Protein AF-A0A523M403-F1 (afdb_monomer)

Nearest PDB structures (foldseek):
  7x17-assembly3_C  TM=5.734E-01  e=8.932E+00  Pseudomonas aeruginosa PAO1
  8hlk-assembly1_A-2  TM=2.985E-01  e=7.369E+00  Microcystis aeruginosa
  5k5m-assembly1_A  TM=2.346E-01  e=4.704E+00  dengue virus type 2

pLDDT: mean 74.03, std 11.87, range [47.06, 90.44]

Sequence (113 aa):
MLPTDLASFLWGFGVAAIVFILGAWATGFLGEWGKQSFQGVKDWLDPPVPDEILVDHGFGDTLPPGERAWVPKDKRHRRLTEGYSYYLDETHNAKCYREENTGTQYLMVKPGK

Solvent-accessible surface area (backbone atoms only — not comparable to full-atom values): 6618 Å² total; per-residue (Å²): 134,80,70,83,56,57,63,58,52,51,51,52,51,50,52,53,51,50,52,50,53,52,52,52,49,51,54,52,53,55,53,52,57,51,50,54,53,50,48,54,52,44,49,67,75,50,60,78,74,62,53,76,40,84,44,64,93,63,57,73,75,78,48,79,95,63,71,60,47,82,36,46,65,85,52,43,64,63,40,46,75,74,51,33,42,72,38,59,39,89,88,75,64,17,35,37,28,34,81,48,100,91,46,52,28,33,37,30,32,56,64,82,131

Mean predicted aligned error: 16.13 Å

Radius of gyration: 30.33 Å; Cα contacts (8 Å, |Δi|>4): 97; chains: 1; bounding box: 81×26×75 Å

Structure (mmCIF, N/CA/C/O backbone):
data_AF-A0A523M403-F1
#
_entry.id   AF-A0A523M403-F1
#
loop_
_atom_site.group_PDB
_atom_site.id
_atom_site.type_symbol
_atom_site.label_atom_id
_atom_site.label_alt_id
_atom_site.label_comp_id
_atom_site.label_asym_id
_atom_site.label_entity_id
_atom_site.label_seq_id
_atom_site.pdbx_PDB_ins_code
_atom_site.Cartn_x
_atom_site.Cartn_y
_atom_site.Cartn_z
_atom_site.occupancy
_atom_site.B_iso_or_equiv
_atom_site.auth_seq_id
_atom_site.auth_comp_id
_atom_site.auth_asym_id
_atom_site.auth_atom_id
_atom_site.pdbx_PDB_model_num
ATOM 1 N N . MET A 1 1 ? 56.405 3.436 -54.219 1.00 47.06 1 MET A N 1
ATOM 2 C CA . MET A 1 1 ? 56.417 3.714 -52.770 1.00 47.06 1 MET A CA 1
ATOM 3 C C . MET A 1 1 ? 54.975 3.650 -52.298 1.00 47.06 1 MET A C 1
ATOM 5 O O . MET A 1 1 ? 54.244 4.609 -52.485 1.00 47.06 1 MET A O 1
ATOM 9 N N . LEU A 1 2 ? 54.522 2.480 -51.837 1.00 56.44 2 LEU A N 1
ATOM 10 C CA . LEU A 1 2 ? 53.234 2.387 -51.142 1.00 56.44 2 LEU A CA 1
ATOM 11 C C . LEU A 1 2 ? 53.409 3.072 -49.782 1.00 56.44 2 LEU A C 1
ATOM 13 O O . LEU A 1 2 ? 54.454 2.862 -49.161 1.00 56.44 2 LEU A O 1
ATOM 17 N N . PRO A 1 3 ? 52.472 3.931 -49.355 1.00 55.62 3 PRO A N 1
ATOM 18 C CA . PRO A 1 3 ? 52.704 4.784 -48.209 1.00 55.62 3 PRO A CA 1
ATOM 19 C C . PRO A 1 3 ? 52.748 3.915 -46.955 1.00 55.62 3 PRO A C 1
ATOM 21 O O . PRO A 1 3 ? 51.780 3.241 -46.603 1.00 55.62 3 PRO A O 1
ATOM 24 N N . THR A 1 4 ? 53.884 3.967 -46.269 1.00 58.91 4 THR A N 1
ATOM 25 C CA . THR A 1 4 ? 54.136 3.386 -44.943 1.00 58.91 4 THR A CA 1
ATOM 26 C C . THR A 1 4 ? 53.139 3.888 -43.877 1.00 58.91 4 THR A C 1
ATOM 28 O O . THR A 1 4 ? 53.109 3.370 -42.767 1.00 58.91 4 THR A O 1
ATOM 31 N N . ASP A 1 5 ? 52.282 4.854 -44.220 1.00 59.16 5 ASP A N 1
ATOM 32 C CA . ASP A 1 5 ? 51.233 5.434 -43.379 1.00 59.16 5 ASP A CA 1
ATOM 33 C C . ASP A 1 5 ? 49.952 4.599 -43.254 1.00 59.16 5 ASP A C 1
ATOM 35 O O . ASP A 1 5 ? 49.200 4.780 -42.297 1.00 59.16 5 ASP A O 1
ATOM 39 N N . LEU A 1 6 ? 49.675 3.668 -44.176 1.00 66.56 6 LEU A N 1
ATOM 40 C CA . LEU A 1 6 ? 48.398 2.939 -44.149 1.00 66.56 6 LEU A CA 1
ATOM 41 C C . LEU A 1 6 ? 48.282 2.030 -42.915 1.00 66.56 6 LEU A C 1
ATOM 43 O O . LEU A 1 6 ? 47.212 1.903 -42.323 1.00 66.56 6 LEU A O 1
ATOM 47 N N . ALA A 1 7 ? 49.399 1.425 -42.504 1.00 70.12 7 ALA A N 1
ATOM 48 C CA . ALA A 1 7 ? 49.456 0.574 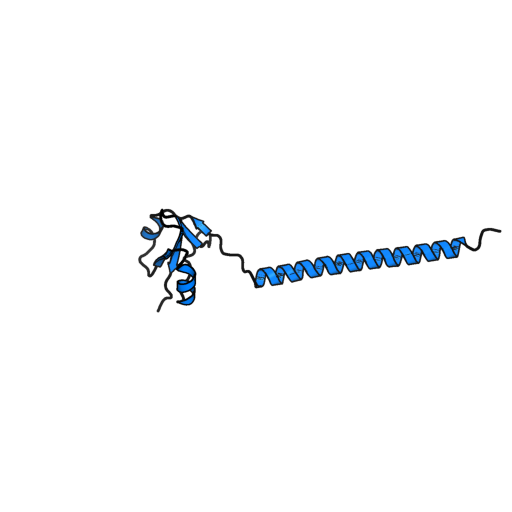-41.321 1.00 70.12 7 ALA A CA 1
ATOM 49 C C . ALA A 1 7 ? 49.211 1.384 -40.038 1.00 70.12 7 ALA A C 1
ATOM 51 O O . ALA A 1 7 ? 48.405 0.978 -39.206 1.00 70.12 7 ALA A O 1
ATOM 52 N N . SER A 1 8 ? 49.838 2.555 -39.905 1.00 69.38 8 SER A N 1
ATOM 53 C CA . SER A 1 8 ? 49.653 3.465 -38.766 1.00 69.38 8 SER A CA 1
ATOM 54 C C . SER A 1 8 ? 48.216 3.985 -38.676 1.00 69.38 8 SER A C 1
ATOM 56 O O . SER A 1 8 ? 47.645 4.060 -37.588 1.00 69.38 8 SER A O 1
ATOM 58 N N . PHE A 1 9 ? 47.603 4.278 -39.826 1.00 72.19 9 PHE A N 1
ATOM 59 C CA . PHE A 1 9 ? 46.217 4.730 -39.909 1.00 72.19 9 PHE A CA 1
ATOM 60 C C . PHE A 1 9 ? 45.221 3.628 -39.508 1.00 72.19 9 PHE A C 1
ATOM 62 O O . PHE A 1 9 ? 44.292 3.878 -38.740 1.00 72.19 9 PHE A O 1
ATOM 69 N N . LEU A 1 10 ? 45.446 2.387 -39.958 1.00 78.88 10 LEU A N 1
ATOM 70 C C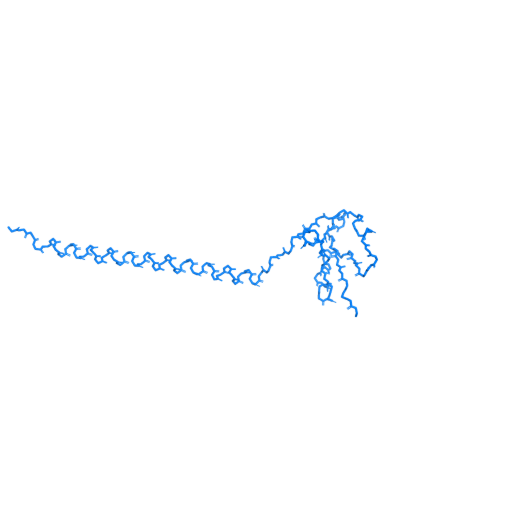A . LEU A 1 10 ? 44.629 1.225 -39.586 1.00 78.88 10 LEU A CA 1
ATOM 71 C C . LEU A 1 10 ? 44.767 0.867 -38.100 1.00 78.88 10 LEU A C 1
ATOM 73 O O . LEU A 1 10 ? 43.770 0.544 -37.456 1.00 78.88 10 LEU A O 1
ATOM 77 N N . TRP A 1 11 ? 45.972 0.980 -37.535 1.00 75.69 11 TRP A N 1
ATOM 78 C CA . TRP A 1 11 ? 46.192 0.804 -36.098 1.00 75.69 11 TRP A CA 1
ATOM 79 C C . TRP A 1 11 ? 45.485 1.883 -35.272 1.00 75.69 11 TRP A C 1
ATOM 81 O O . TRP A 1 11 ? 44.819 1.554 -34.291 1.00 75.69 11 TRP A O 1
ATOM 91 N N . GLY A 1 12 ? 45.558 3.152 -35.688 1.00 75.06 12 GLY A N 1
ATOM 92 C CA . GLY A 1 12 ? 44.845 4.250 -35.029 1.00 75.06 12 GLY A CA 1
ATOM 93 C C . GLY A 1 12 ? 43.325 4.065 -35.050 1.00 75.06 12 GLY A C 1
ATOM 94 O O . GLY A 1 12 ? 42.667 4.229 -34.021 1.00 75.06 12 GLY A O 1
ATOM 95 N N . PHE A 1 13 ? 42.770 3.645 -36.191 1.00 80.06 13 PHE A N 1
ATOM 96 C CA . PHE A 1 13 ? 41.342 3.347 -36.315 1.00 80.06 13 PHE A CA 1
ATOM 97 C C . PHE A 1 13 ? 40.929 2.135 -35.468 1.00 80.06 13 PHE A C 1
ATOM 99 O O . PHE A 1 13 ? 39.893 2.168 -34.806 1.00 80.06 13 PHE A O 1
ATOM 106 N N . GLY A 1 14 ? 41.764 1.092 -35.427 1.00 80.38 14 GLY A N 1
ATOM 107 C CA . GLY A 1 14 ? 41.536 -0.089 -34.595 1.00 80.38 14 GLY A CA 1
ATOM 108 C C . GLY A 1 14 ? 41.480 0.244 -33.103 1.00 80.38 14 GLY A C 1
ATOM 109 O O . GLY A 1 14 ? 40.552 -0.174 -32.413 1.00 80.38 14 GLY A O 1
ATOM 110 N N . VAL A 1 15 ? 42.417 1.058 -32.607 1.00 81.75 15 VAL A N 1
ATOM 111 C CA . VAL A 1 15 ? 42.433 1.486 -31.198 1.00 81.75 15 VAL A CA 1
ATOM 112 C C . VAL A 1 15 ? 41.225 2.369 -30.873 1.00 81.75 15 VAL A C 1
ATOM 114 O O . VAL A 1 15 ? 40.569 2.150 -29.855 1.00 81.75 15 VAL A O 1
ATOM 117 N N . ALA A 1 16 ? 40.872 3.316 -31.749 1.00 77.81 16 ALA A N 1
ATOM 118 C CA . ALA A 1 16 ? 39.697 4.167 -31.560 1.00 77.81 16 ALA A CA 1
ATOM 119 C C . ALA A 1 16 ? 38.387 3.357 -31.531 1.00 77.81 16 ALA A C 1
ATOM 121 O O . ALA A 1 16 ? 37.534 3.596 -30.675 1.00 77.81 16 ALA A O 1
ATOM 122 N N . ALA A 1 17 ? 38.249 2.358 -32.409 1.00 78.69 17 ALA A N 1
ATOM 123 C CA . ALA A 1 17 ? 37.094 1.465 -32.431 1.00 78.69 17 ALA A CA 1
ATOM 124 C C . ALA A 1 17 ? 36.988 0.632 -31.144 1.00 78.69 17 ALA A C 1
ATOM 126 O O . ALA A 1 17 ? 35.901 0.507 -30.586 1.00 78.69 17 ALA A O 1
ATOM 127 N N . ILE A 1 18 ? 38.107 0.116 -30.625 1.00 82.12 18 ILE A N 1
ATOM 128 C CA . ILE A 1 18 ? 38.128 -0.657 -29.374 1.00 82.12 18 ILE A CA 1
ATOM 129 C C . ILE A 1 18 ? 37.726 0.214 -28.179 1.00 82.12 18 ILE A C 1
ATOM 131 O O . ILE A 1 18 ? 36.895 -0.205 -27.376 1.00 82.12 18 ILE A O 1
ATOM 135 N N . VAL A 1 19 ? 38.257 1.437 -28.073 1.00 79.81 19 VAL A N 1
ATOM 136 C CA . VAL A 1 19 ? 37.886 2.375 -26.999 1.00 79.81 19 VAL A CA 1
ATOM 137 C C . VAL A 1 19 ? 36.406 2.745 -27.084 1.00 79.81 19 VAL A C 1
ATOM 139 O O . VAL A 1 19 ? 35.729 2.784 -26.059 1.00 79.81 19 VAL A O 1
ATOM 142 N N . PHE A 1 20 ? 35.880 2.961 -28.290 1.00 77.19 20 PHE A N 1
ATOM 143 C CA . PHE A 1 20 ? 34.467 3.273 -28.487 1.00 77.19 20 PHE A CA 1
ATOM 144 C C . PHE A 1 20 ? 33.557 2.095 -28.107 1.00 77.19 20 PHE A C 1
ATOM 146 O O . PHE A 1 20 ? 32.574 2.287 -27.397 1.00 77.19 20 PHE A O 1
ATOM 153 N N . ILE A 1 21 ? 33.910 0.869 -28.508 1.00 74.31 21 ILE A N 1
ATOM 154 C CA . ILE A 1 21 ? 33.153 -0.345 -28.170 1.00 74.31 21 ILE A CA 1
ATOM 155 C C . ILE A 1 21 ? 33.192 -0.607 -26.661 1.00 74.31 21 ILE A C 1
ATOM 157 O O . ILE A 1 21 ? 32.146 -0.859 -26.068 1.00 74.31 21 ILE A O 1
ATOM 161 N N . LEU A 1 22 ? 34.362 -0.500 -26.022 1.00 70.50 22 LEU A N 1
ATOM 162 C CA . LEU A 1 22 ? 34.504 -0.680 -24.573 1.00 70.50 22 LEU A CA 1
ATOM 163 C C . LEU A 1 22 ? 33.788 0.422 -23.784 1.00 70.50 22 LEU A C 1
ATOM 165 O O . LEU A 1 22 ? 33.143 0.130 -22.780 1.00 70.50 22 LEU A O 1
ATOM 169 N N . GLY A 1 23 ? 33.850 1.673 -24.246 1.00 67.06 23 GLY A N 1
ATOM 170 C CA . GLY A 1 23 ? 33.135 2.796 -23.642 1.00 67.06 23 GLY A CA 1
ATOM 171 C C . GLY A 1 23 ? 31.615 2.656 -23.752 1.00 67.06 23 GLY A C 1
ATOM 172 O O . GLY A 1 23 ? 30.904 2.889 -22.772 1.00 67.06 23 GLY A O 1
ATOM 173 N N . ALA A 1 24 ? 31.116 2.213 -24.909 1.00 64.19 24 ALA A N 1
ATOM 174 C CA . ALA A 1 24 ? 29.698 1.931 -25.130 1.00 64.19 24 ALA A CA 1
ATOM 175 C C . ALA A 1 24 ? 29.209 0.730 -24.300 1.00 64.19 24 ALA A C 1
ATOM 177 O O . ALA A 1 24 ? 28.128 0.779 -23.716 1.00 64.19 24 ALA A O 1
ATOM 178 N N . TRP A 1 25 ? 30.021 -0.326 -24.178 1.00 62.62 25 TRP A N 1
ATOM 179 C CA . TRP A 1 25 ? 29.701 -1.479 -23.331 1.00 62.62 25 TRP A CA 1
ATOM 180 C C . TRP A 1 25 ? 29.689 -1.128 -21.843 1.00 62.62 25 TRP A C 1
ATOM 182 O O . TRP A 1 25 ? 28.761 -1.516 -21.135 1.00 62.62 25 TRP A O 1
ATOM 192 N N . ALA A 1 26 ? 30.672 -0.360 -21.367 1.00 60.69 26 ALA A N 1
ATOM 193 C CA . ALA A 1 26 ? 30.739 0.061 -19.972 1.00 60.69 26 ALA A CA 1
ATOM 194 C C . ALA A 1 26 ? 29.548 0.955 -19.593 1.00 60.69 26 ALA A C 1
ATOM 196 O O . ALA A 1 26 ? 28.919 0.740 -18.559 1.00 60.69 26 ALA A O 1
ATOM 197 N N . THR A 1 27 ? 29.192 1.922 -20.443 1.00 60.41 27 THR A N 1
ATOM 198 C CA . THR A 1 27 ? 28.055 2.824 -20.185 1.00 60.41 27 THR A CA 1
ATOM 199 C C . THR A 1 27 ? 26.700 2.116 -20.245 1.00 60.41 27 THR A C 1
ATOM 201 O O . THR A 1 27 ? 25.836 2.419 -19.421 1.00 60.41 27 THR A O 1
ATOM 204 N N . GLY A 1 28 ? 26.522 1.137 -21.140 1.00 58.56 28 GLY A N 1
ATOM 205 C CA . GLY A 1 28 ? 25.318 0.298 -21.184 1.00 58.56 28 GLY A CA 1
ATOM 206 C C . GLY A 1 28 ? 25.152 -0.565 -19.929 1.00 58.56 28 GLY A C 1
ATOM 207 O O . GLY A 1 28 ? 24.116 -0.498 -19.266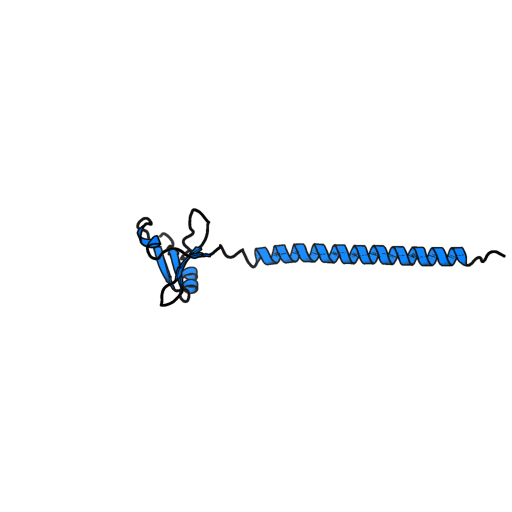 1.00 58.56 28 GLY A O 1
ATOM 208 N N . PHE A 1 29 ? 26.205 -1.294 -19.536 1.00 58.16 29 PHE A N 1
ATOM 209 C CA . PHE A 1 29 ? 26.173 -2.168 -18.357 1.00 58.16 29 PHE A CA 1
ATOM 210 C C . PHE A 1 29 ? 25.960 -1.396 -17.047 1.00 58.16 29 PHE A C 1
ATOM 212 O O . PHE A 1 29 ? 25.140 -1.796 -16.223 1.00 58.16 29 PHE A O 1
ATOM 219 N N . LEU A 1 30 ? 26.645 -0.265 -16.851 1.00 56.75 30 LEU A N 1
ATOM 220 C CA . LEU A 1 30 ? 26.462 0.570 -15.654 1.00 56.75 30 LEU A CA 1
ATOM 221 C C . LEU A 1 30 ? 25.047 1.167 -15.575 1.00 56.75 30 LEU A C 1
ATOM 223 O O . LEU A 1 30 ? 24.478 1.268 -14.486 1.00 56.75 30 LEU A O 1
ATOM 227 N N . GLY A 1 31 ? 24.460 1.530 -16.719 1.00 55.75 31 GLY A N 1
ATOM 228 C CA . GLY A 1 31 ? 23.108 2.083 -16.786 1.00 55.75 31 GLY A CA 1
ATOM 229 C C . GLY A 1 31 ? 22.009 1.074 -16.438 1.00 55.75 31 GLY A C 1
ATOM 230 O O . GLY A 1 31 ? 21.046 1.431 -15.759 1.00 55.75 31 GLY A O 1
ATOM 231 N N . GLU A 1 32 ? 22.141 -0.181 -16.869 1.00 58.25 32 GLU A N 1
ATOM 232 C CA . GLU A 1 32 ? 21.145 -1.231 -16.604 1.00 58.25 32 GLU A CA 1
ATOM 233 C C . GLU A 1 32 ? 21.217 -1.785 -15.179 1.00 58.25 32 GLU A C 1
ATOM 235 O O . GLU A 1 32 ? 20.183 -1.919 -14.520 1.00 58.25 32 GLU A O 1
ATOM 240 N N . TRP A 1 33 ? 22.424 -2.006 -14.653 1.00 58.88 33 TRP A N 1
ATOM 241 C CA . TRP A 1 33 ? 22.610 -2.481 -13.278 1.00 58.88 33 TRP A CA 1
ATOM 242 C C . TRP A 1 3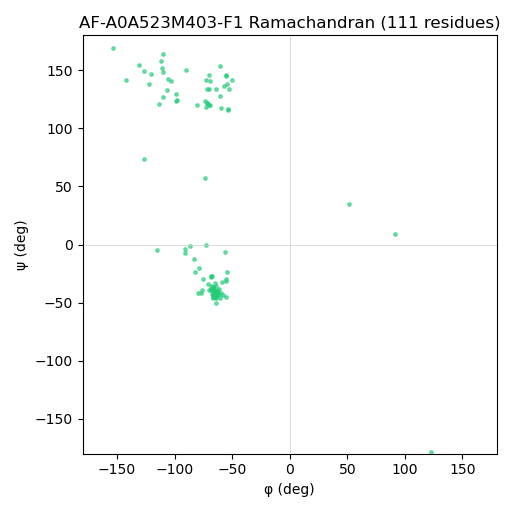3 ? 22.171 -1.440 -12.241 1.00 58.88 33 TRP A C 1
ATOM 244 O O . TRP A 1 33 ? 21.571 -1.787 -11.217 1.00 58.88 33 TRP A O 1
ATOM 254 N N . GLY A 1 34 ? 22.400 -0.152 -12.524 1.00 55.81 34 GLY A N 1
ATOM 255 C CA . GLY A 1 34 ? 21.905 0.944 -11.693 1.00 55.81 34 GLY A CA 1
ATOM 256 C C . GLY A 1 34 ? 20.375 1.019 -11.665 1.00 55.81 34 GLY A C 1
ATOM 257 O O . GLY A 1 34 ? 19.789 1.215 -10.601 1.00 55.81 34 GLY A O 1
ATOM 258 N N . LYS A 1 35 ? 19.713 0.801 -12.810 1.00 56.81 35 LYS A N 1
ATOM 259 C CA . LYS A 1 35 ? 18.244 0.828 -12.907 1.00 56.81 35 LYS A CA 1
ATOM 260 C C . LYS A 1 35 ? 17.576 -0.317 -12.145 1.00 56.81 35 LYS A C 1
ATOM 262 O O . LYS A 1 35 ? 16.643 -0.050 -11.393 1.00 56.81 35 LYS A O 1
ATOM 267 N N . GLN A 1 36 ? 18.069 -1.551 -12.280 1.00 58.81 36 GLN A N 1
ATOM 268 C CA . GLN A 1 36 ? 17.508 -2.701 -11.555 1.00 58.81 36 GLN A CA 1
ATOM 269 C C . GLN A 1 36 ? 17.697 -2.584 -10.040 1.00 58.81 36 GLN A C 1
ATOM 271 O O . GLN A 1 36 ? 16.766 -2.841 -9.280 1.00 58.81 36 GLN A O 1
ATOM 276 N N . SER A 1 37 ? 18.874 -2.133 -9.597 1.00 59.75 37 SER A N 1
ATOM 277 C CA . SER A 1 37 ? 19.147 -1.931 -8.170 1.00 59.75 37 SER A CA 1
ATOM 278 C C . SER A 1 37 ? 18.264 -0.826 -7.582 1.00 59.75 37 SER A C 1
ATOM 280 O O . SER A 1 37 ? 17.727 -0.974 -6.486 1.00 59.75 37 SER A O 1
ATOM 282 N N . PHE A 1 38 ? 18.062 0.268 -8.324 1.00 60.12 38 PHE A N 1
ATOM 283 C CA . PHE A 1 38 ? 17.196 1.363 -7.892 1.00 60.12 38 PHE A CA 1
ATOM 284 C C . PHE A 1 38 ? 15.717 0.958 -7.848 1.00 60.12 38 PHE A C 1
ATOM 286 O O . PHE A 1 38 ? 15.019 1.348 -6.918 1.00 60.12 38 PHE A O 1
ATOM 293 N N . GLN A 1 39 ? 15.243 0.147 -8.801 1.00 61.09 39 GLN A N 1
ATOM 294 C CA . GLN A 1 39 ? 13.888 -0.414 -8.759 1.00 61.09 39 GLN A CA 1
ATOM 295 C C . GLN A 1 39 ? 13.697 -1.347 -7.565 1.00 61.09 39 GLN A C 1
ATOM 297 O O . GLN A 1 39 ? 12.754 -1.145 -6.817 1.00 61.09 39 GLN A O 1
ATOM 302 N N . GLY A 1 40 ? 14.630 -2.264 -7.292 1.00 59.09 40 GLY A N 1
ATOM 303 C CA . GLY A 1 40 ? 14.522 -3.148 -6.126 1.00 59.09 40 GLY A CA 1
ATOM 304 C C . GLY A 1 40 ? 14.512 -2.399 -4.786 1.00 59.09 40 GLY A C 1
ATOM 305 O O . GLY A 1 40 ? 13.753 -2.744 -3.884 1.00 59.09 40 GLY A O 1
ATOM 306 N N . VAL A 1 41 ? 15.312 -1.334 -4.658 1.00 62.31 41 VAL A N 1
ATOM 307 C CA . VAL A 1 41 ? 15.301 -0.470 -3.463 1.00 62.31 41 VAL A CA 1
ATOM 308 C C . VAL A 1 41 ? 14.014 0.351 -3.378 1.00 62.31 41 VAL A C 1
ATOM 310 O O . VAL A 1 41 ? 13.466 0.511 -2.290 1.00 62.31 41 VAL A O 1
ATOM 313 N N . LYS A 1 42 ? 13.506 0.849 -4.509 1.00 58.38 42 LYS A N 1
ATOM 314 C CA . LYS A 1 42 ? 12.231 1.567 -4.570 1.00 58.38 42 LYS A CA 1
ATOM 315 C C . LYS A 1 42 ? 11.059 0.661 -4.188 1.00 58.38 42 LYS A C 1
ATOM 317 O O . LYS A 1 42 ? 10.243 1.083 -3.383 1.00 58.38 42 LYS A O 1
ATOM 322 N N . ASP A 1 43 ? 11.014 -0.567 -4.692 1.00 58.78 43 ASP A N 1
ATOM 323 C CA . ASP A 1 43 ? 9.951 -1.538 -4.405 1.00 58.78 43 ASP A CA 1
ATOM 324 C C . ASP A 1 43 ? 9.993 -2.020 -2.942 1.00 58.78 43 ASP A C 1
ATOM 326 O O . ASP A 1 43 ? 8.966 -2.365 -2.361 1.00 58.78 43 ASP A O 1
ATOM 330 N N . TRP A 1 44 ? 11.177 -2.010 -2.316 1.00 62.41 44 TRP A N 1
ATOM 331 C CA . TRP A 1 44 ? 11.330 -2.270 -0.882 1.00 62.41 44 TRP A CA 1
ATOM 332 C C . TRP A 1 44 ? 10.917 -1.073 -0.010 1.00 62.41 44 TRP A C 1
ATOM 334 O O . TRP A 1 44 ? 10.320 -1.259 1.049 1.00 62.41 44 TRP A O 1
ATOM 344 N N . LEU A 1 45 ? 11.232 0.153 -0.440 1.00 58.75 45 LEU A N 1
ATOM 345 C CA . LEU A 1 45 ? 10.868 1.384 0.273 1.00 58.75 45 LEU A CA 1
ATOM 346 C C . LEU A 1 45 ? 9.388 1.749 0.119 1.00 58.75 45 LEU A C 1
ATOM 348 O O . LEU A 1 45 ? 8.824 2.368 1.019 1.00 58.75 45 LEU A O 1
ATOM 352 N N . ASP A 1 46 ? 8.778 1.385 -1.004 1.00 52.38 46 ASP A N 1
ATOM 353 C CA . ASP A 1 46 ? 7.400 1.708 -1.357 1.00 52.38 46 ASP A CA 1
ATOM 354 C C . ASP A 1 46 ? 6.665 0.401 -1.706 1.00 52.38 46 ASP A C 1
ATOM 356 O O . ASP A 1 46 ? 6.464 0.088 -2.884 1.00 52.38 46 ASP A O 1
ATOM 360 N N . PRO A 1 47 ? 6.334 -0.431 -0.695 1.00 57.19 47 PRO A N 1
ATOM 361 C CA . PRO A 1 47 ? 5.621 -1.677 -0.932 1.00 57.19 47 PRO A CA 1
ATOM 362 C C . PRO A 1 47 ? 4.329 -1.377 -1.703 1.00 57.19 47 PRO A C 1
ATOM 364 O O . PRO A 1 47 ? 3.647 -0.400 -1.368 1.00 57.19 47 PRO A O 1
ATOM 367 N N . PRO A 1 48 ? 3.973 -2.194 -2.715 1.00 57.34 48 PRO A N 1
ATOM 368 C CA . PRO A 1 48 ? 2.817 -1.935 -3.560 1.00 57.34 48 PRO A CA 1
ATOM 369 C C . PRO A 1 48 ? 1.598 -1.753 -2.665 1.00 57.34 48 PRO A C 1
ATOM 371 O O . PRO A 1 48 ? 1.231 -2.653 -1.907 1.00 57.34 48 PRO A O 1
ATOM 374 N N . VAL A 1 49 ? 1.028 -0.545 -2.698 1.00 60.22 49 VAL A N 1
ATOM 375 C CA . VAL A 1 49 ? -0.179 -0.206 -1.949 1.00 60.22 49 VAL A CA 1
ATOM 376 C C . VAL A 1 49 ? -1.216 -1.256 -2.345 1.00 60.22 49 VAL A C 1
ATOM 378 O O . VAL A 1 49 ? -1.543 -1.308 -3.527 1.00 60.22 49 VAL A O 1
ATOM 381 N N . PRO A 1 50 ? -1.697 -2.106 -1.413 1.00 64.38 50 PRO A N 1
ATOM 382 C CA . PRO A 1 50 ? -2.671 -3.130 -1.761 1.00 64.38 50 PRO A CA 1
ATOM 383 C C . PRO A 1 50 ? -3.837 -2.473 -2.484 1.00 64.38 50 PRO A C 1
ATOM 385 O O . PRO A 1 50 ? -4.295 -1.419 -2.015 1.00 64.38 50 PRO A O 1
ATOM 388 N N . ASP A 1 51 ? -4.253 -3.075 -3.599 1.00 71.56 51 ASP A N 1
ATOM 389 C CA . ASP A 1 51 ? -5.299 -2.541 -4.465 1.00 71.56 51 ASP A CA 1
ATOM 390 C C . ASP A 1 51 ? -6.529 -2.165 -3.629 1.00 71.56 51 ASP A C 1
ATOM 392 O O . ASP A 1 51 ? -6.849 -2.807 -2.625 1.00 71.56 51 ASP A O 1
ATOM 396 N N . GLU A 1 52 ? -7.182 -1.062 -3.981 1.00 81.00 52 GLU A N 1
ATOM 397 C CA . GLU A 1 52 ? -8.370 -0.579 -3.279 1.00 81.00 52 GLU A CA 1
ATOM 398 C C . GLU A 1 52 ? -9.604 -1.041 -4.060 1.00 81.00 52 GLU A C 1
ATOM 400 O O . GLU A 1 52 ? -9.726 -0.751 -5.250 1.00 81.00 52 GLU A O 1
ATOM 405 N N . ILE A 1 53 ? -10.525 -1.751 -3.403 1.00 83.50 53 ILE A N 1
ATOM 406 C CA . ILE A 1 53 ? -11.788 -2.186 -4.011 1.00 83.50 53 ILE A CA 1
ATOM 407 C C . ILE A 1 53 ? -12.949 -1.428 -3.392 1.00 83.50 53 ILE A C 1
ATOM 409 O O . ILE A 1 53 ? -13.135 -1.421 -2.170 1.00 83.50 53 ILE A O 1
ATOM 413 N N . LEU A 1 54 ? -13.744 -0.824 -4.275 1.00 85.69 54 LEU A N 1
ATOM 414 C CA . LEU A 1 54 ? -15.014 -0.221 -3.924 1.00 85.69 54 LEU A CA 1
ATOM 415 C C . LEU A 1 54 ? -16.012 -1.331 -3.588 1.00 85.69 54 LEU A C 1
ATOM 417 O O . LEU A 1 54 ? -16.318 -2.171 -4.432 1.00 85.69 54 LEU A O 1
ATOM 421 N N . VAL A 1 55 ? -16.524 -1.317 -2.363 1.00 84.62 55 VAL A N 1
ATOM 422 C CA . VAL A 1 55 ? -17.557 -2.246 -1.904 1.00 84.62 55 VAL A CA 1
ATOM 423 C C . VAL A 1 55 ? -18.888 -1.530 -1.703 1.00 84.62 55 VAL A C 1
ATOM 425 O O . VAL A 1 55 ? -18.934 -0.355 -1.326 1.00 84.62 55 VAL A O 1
ATOM 428 N N . ASP A 1 56 ? -19.979 -2.259 -1.934 1.00 84.00 56 ASP A N 1
ATOM 429 C CA . ASP A 1 56 ? -21.337 -1.754 -1.738 1.00 84.00 56 ASP A CA 1
ATOM 430 C C . ASP A 1 56 ? -21.594 -1.337 -0.284 1.00 84.00 56 ASP A C 1
ATOM 432 O O . ASP A 1 56 ? -21.015 -1.871 0.667 1.00 84.00 56 ASP A O 1
ATOM 436 N N . HIS A 1 57 ? -22.531 -0.406 -0.087 1.00 76.56 57 HIS A N 1
ATOM 437 C CA . HIS A 1 57 ? -22.869 0.113 1.242 1.00 76.56 57 HIS A CA 1
ATOM 438 C C . HIS A 1 57 ? -23.270 -0.965 2.262 1.00 76.56 57 HIS A C 1
ATOM 440 O O . HIS A 1 57 ? -22.965 -0.799 3.443 1.00 76.56 57 HIS A O 1
ATOM 446 N N . GLY A 1 58 ? -23.885 -2.063 1.811 1.00 74.44 58 GLY A N 1
ATOM 447 C CA . GLY A 1 58 ? -24.299 -3.190 2.655 1.00 74.44 58 GLY A CA 1
ATOM 448 C C . GLY A 1 58 ? -23.228 -4.262 2.892 1.00 74.44 58 GLY A C 1
ATOM 449 O O . GLY A 1 58 ? -23.482 -5.213 3.623 1.00 74.44 58 GLY A O 1
ATOM 450 N N . PHE A 1 59 ? -22.025 -4.136 2.314 1.00 77.19 59 PHE A N 1
ATOM 451 C CA . PHE A 1 59 ? -20.976 -5.164 2.409 1.00 77.19 59 PHE A CA 1
ATOM 452 C C . PHE A 1 59 ? -20.562 -5.468 3.858 1.00 77.19 59 PHE A C 1
ATOM 454 O O . PHE A 1 59 ? -20.226 -6.597 4.201 1.00 77.19 59 PHE A O 1
ATOM 461 N N . GLY A 1 60 ? -20.615 -4.464 4.740 1.00 67.56 60 GLY A N 1
ATOM 462 C CA . GLY A 1 60 ? -20.289 -4.635 6.157 1.00 67.56 60 GLY A CA 1
ATOM 463 C C . GLY A 1 60 ? -21.292 -5.494 6.933 1.00 67.56 60 GLY A C 1
ATOM 464 O O . GLY A 1 60 ? -20.895 -6.128 7.910 1.00 67.56 60 GLY A O 1
ATOM 465 N N . ASP A 1 61 ? -22.549 -5.539 6.485 1.00 69.69 61 ASP A N 1
ATOM 466 C CA . ASP A 1 61 ? -23.655 -6.199 7.191 1.00 69.69 61 ASP A CA 1
ATOM 467 C C . ASP A 1 61 ? -23.693 -7.710 6.922 1.00 69.69 61 ASP A C 1
ATOM 469 O O . ASP A 1 61 ? -24.206 -8.481 7.730 1.00 69.69 61 ASP A O 1
ATOM 473 N N . THR A 1 62 ? -23.120 -8.146 5.796 1.00 68.00 62 THR A N 1
ATOM 474 C CA . THR A 1 62 ? -23.029 -9.560 5.400 1.00 68.00 62 THR A CA 1
ATOM 475 C C . THR A 1 62 ? -21.860 -10.303 6.036 1.00 68.00 62 THR A C 1
ATOM 477 O O . THR A 1 62 ? -21.779 -11.527 5.951 1.00 68.00 62 THR A O 1
ATOM 480 N N . LEU A 1 63 ? -20.928 -9.581 6.652 1.00 70.25 63 LEU A N 1
ATOM 481 C CA . LEU A 1 63 ? -19.730 -10.173 7.223 1.00 70.25 63 LEU A CA 1
ATOM 482 C C . LEU A 1 63 ? -19.974 -10.582 8.689 1.00 70.25 63 LEU A C 1
ATOM 484 O O . LEU A 1 63 ? -20.744 -9.927 9.390 1.00 70.25 63 LEU A O 1
ATOM 488 N N . PRO A 1 64 ? -19.303 -11.631 9.206 1.00 67.38 64 PRO A N 1
ATOM 489 C CA . PRO A 1 64 ? -19.547 -12.128 10.562 1.00 67.38 64 PRO A CA 1
ATOM 490 C C . PRO A 1 64 ? -19.384 -11.031 11.637 1.00 67.38 64 PRO A C 1
ATOM 492 O O . PRO A 1 64 ? -18.522 -10.159 11.501 1.00 67.38 64 PRO A O 1
ATOM 495 N N . PRO A 1 65 ? -20.162 -11.036 12.730 1.00 61.16 65 PRO A N 1
ATOM 496 C CA . PRO A 1 65 ? -20.017 -10.032 13.779 1.00 61.16 65 PRO A CA 1
ATOM 497 C C . PRO A 1 65 ? -18.596 -10.089 14.363 1.00 61.16 65 PRO A C 1
ATOM 499 O O . PRO A 1 65 ? -18.170 -11.103 14.907 1.00 61.16 65 PRO A O 1
ATOM 502 N N . GLY A 1 66 ? -17.845 -9.000 14.210 1.00 66.25 66 GLY A N 1
ATOM 503 C CA . GLY A 1 66 ? -16.458 -8.864 14.654 1.00 66.25 66 GLY A CA 1
ATOM 504 C C . GLY A 1 66 ? -16.126 -7.400 14.927 1.00 66.25 66 GLY A C 1
ATOM 505 O O . GLY A 1 66 ? -16.911 -6.517 14.582 1.00 66.25 66 GLY A O 1
ATOM 506 N N . GLU A 1 67 ? -14.974 -7.123 15.543 1.00 73.69 67 GLU A N 1
ATOM 507 C CA . GLU A 1 67 ? -14.513 -5.760 15.859 1.00 73.69 67 GLU A CA 1
ATOM 508 C C . GLU A 1 67 ? -14.034 -4.998 14.598 1.00 73.69 67 GLU A C 1
ATOM 510 O O . GLU A 1 67 ? -12.887 -4.561 14.500 1.00 73.69 67 GLU A O 1
ATOM 515 N N . ARG A 1 68 ? -14.914 -4.865 13.601 1.00 81.56 68 ARG A N 1
ATOM 516 C CA . ARG A 1 68 ? -14.701 -4.121 12.356 1.00 81.56 68 ARG A CA 1
ATOM 517 C C . ARG A 1 68 ? -15.430 -2.779 12.421 1.00 81.56 68 ARG A C 1
ATOM 519 O O . ARG A 1 68 ? -16.543 -2.700 12.934 1.00 81.56 68 ARG A O 1
ATOM 526 N N . ALA A 1 69 ? -14.820 -1.724 11.901 1.00 84.94 69 ALA A N 1
ATOM 527 C CA . ALA A 1 69 ? -15.432 -0.403 11.857 1.00 84.94 69 ALA A CA 1
ATOM 528 C C . ALA A 1 69 ? -15.091 0.318 10.554 1.00 84.94 69 ALA A C 1
ATOM 530 O O . ALA A 1 69 ? -13.958 0.258 10.072 1.00 84.94 69 ALA A O 1
ATOM 531 N N . TRP A 1 70 ? -16.073 1.039 10.014 1.00 87.38 70 TRP A N 1
ATOM 532 C CA . TRP A 1 70 ? -15.858 1.973 8.916 1.00 87.38 70 TRP A CA 1
ATOM 533 C C . TRP A 1 70 ? -15.124 3.208 9.433 1.00 87.38 70 TRP A C 1
ATOM 535 O O . TRP A 1 70 ? -15.604 3.916 10.321 1.00 87.38 70 TRP A O 1
ATOM 545 N N . VAL A 1 71 ? -13.931 3.449 8.896 1.00 88.31 71 VAL A N 1
ATOM 546 C CA . VAL A 1 71 ? -13.050 4.542 9.298 1.00 88.31 71 VAL A CA 1
ATOM 547 C C . VAL A 1 71 ? -12.924 5.543 8.149 1.00 88.31 71 VAL A C 1
ATOM 549 O O . VAL A 1 71 ? -12.450 5.187 7.070 1.00 88.31 71 VAL A O 1
ATOM 552 N N . PRO A 1 72 ? -13.296 6.813 8.369 1.00 89.06 72 PRO A N 1
ATOM 553 C CA . PRO A 1 72 ? -13.076 7.891 7.410 1.00 89.06 72 PRO A CA 1
ATOM 554 C C . PRO A 1 72 ? -11.607 8.039 6.980 1.00 89.06 72 PRO A C 1
ATOM 556 O O . PRO A 1 72 ? -10.687 7.855 7.786 1.00 89.06 72 PRO A O 1
ATOM 559 N N . LYS A 1 73 ? -11.371 8.403 5.712 1.00 87.50 73 LYS A N 1
ATOM 560 C CA . LYS A 1 73 ? -10.026 8.535 5.114 1.00 87.50 73 LYS A CA 1
ATOM 561 C C . LYS A 1 73 ? -9.087 9.478 5.878 1.00 87.50 73 LYS A C 1
ATOM 563 O O . LYS A 1 73 ? -7.874 9.258 5.851 1.00 87.50 73 LYS A O 1
ATOM 568 N N . ASP A 1 74 ? -9.618 10.494 6.553 1.00 88.94 74 ASP A N 1
ATOM 569 C CA . ASP A 1 74 ? -8.889 11.441 7.409 1.00 88.94 74 ASP A CA 1
ATOM 570 C C . ASP A 1 74 ? -8.405 10.800 8.719 1.00 88.94 74 ASP A C 1
ATOM 572 O O . ASP A 1 74 ? -7.311 11.099 9.195 1.00 88.94 74 ASP A O 1
ATOM 576 N N . LYS A 1 75 ? -9.169 9.855 9.278 1.00 85.94 75 LYS A N 1
ATOM 577 C CA . LYS A 1 75 ? -8.839 9.170 10.541 1.00 85.94 75 LYS A CA 1
ATOM 578 C C . LYS A 1 75 ? -8.025 7.893 10.350 1.00 85.94 75 LYS A C 1
ATOM 580 O O . LYS A 1 75 ? -7.552 7.330 11.339 1.00 85.94 75 LYS A O 1
ATOM 585 N N . ARG A 1 76 ? -7.822 7.449 9.104 1.00 85.81 76 ARG A N 1
ATOM 586 C CA . ARG A 1 76 ? -7.134 6.186 8.785 1.00 85.81 76 ARG A CA 1
ATOM 587 C C . ARG A 1 76 ? -5.740 6.093 9.406 1.00 85.81 76 ARG A C 1
ATOM 589 O O . ARG A 1 76 ? -5.408 5.084 10.013 1.00 85.81 76 ARG A O 1
ATOM 596 N N . HIS A 1 77 ? -4.946 7.164 9.313 1.00 83.31 77 HIS A N 1
ATOM 597 C CA . HIS A 1 77 ? -3.556 7.146 9.770 1.00 83.31 77 HIS A CA 1
ATOM 598 C C . HIS A 1 77 ? -3.471 6.969 11.287 1.00 83.31 77 HIS A C 1
ATOM 600 O O . HIS A 1 77 ? -2.746 6.109 11.772 1.00 83.31 77 HIS A O 1
ATOM 606 N N . ARG A 1 78 ? -4.311 7.702 12.025 1.00 87.25 78 ARG A N 1
ATOM 607 C CA . ARG A 1 78 ? -4.428 7.566 13.478 1.00 87.25 78 ARG A CA 1
ATOM 608 C C . ARG A 1 78 ? -4.810 6.142 13.889 1.00 87.25 78 ARG A C 1
ATOM 610 O O . ARG A 1 78 ? -4.229 5.609 14.825 1.00 87.25 78 ARG A O 1
ATOM 617 N N . ARG A 1 79 ? -5.760 5.517 13.186 1.00 84.94 79 ARG A N 1
ATOM 618 C CA . ARG A 1 79 ? -6.188 4.140 13.481 1.00 84.94 79 ARG A CA 1
ATOM 619 C C . ARG A 1 79 ? -5.094 3.113 13.203 1.00 84.94 79 ARG A C 1
ATOM 621 O O . ARG A 1 79 ? -4.911 2.212 14.011 1.00 84.94 79 ARG A O 1
ATOM 628 N N . LEU A 1 80 ? -4.329 3.280 12.126 1.00 84.75 80 LEU A N 1
ATOM 629 C CA . LEU A 1 80 ? -3.162 2.432 11.858 1.00 84.75 80 LEU A CA 1
ATOM 630 C C . LEU A 1 80 ? -2.131 2.519 12.993 1.00 84.75 80 LEU A C 1
ATOM 632 O O . LEU A 1 80 ? -1.626 1.495 13.437 1.00 84.75 80 LEU A O 1
ATOM 636 N N . THR A 1 81 ? -1.868 3.719 13.523 1.00 85.62 81 THR A N 1
ATOM 637 C CA . THR A 1 81 ? -0.977 3.896 14.685 1.00 85.62 81 THR A CA 1
ATOM 638 C C . THR A 1 81 ? -1.528 3.248 15.958 1.00 85.62 81 THR A C 1
ATOM 640 O O . THR A 1 81 ? -0.763 2.741 16.770 1.00 85.62 81 THR A O 1
ATOM 643 N N . GLU A 1 82 ? -2.852 3.224 16.130 1.00 85.62 82 GLU A N 1
ATOM 644 C CA . GLU A 1 82 ? -3.535 2.529 17.233 1.00 85.62 82 GLU A CA 1
ATOM 645 C C . GLU A 1 82 ? -3.525 0.989 17.077 1.00 85.62 82 GLU A C 1
ATOM 647 O O . GLU A 1 82 ? -4.052 0.286 17.938 1.00 85.62 82 GLU A O 1
ATOM 652 N N . GLY A 1 83 ? -2.935 0.459 15.999 1.00 84.00 83 GLY A N 1
ATOM 653 C CA . GLY A 1 83 ? -2.800 -0.976 15.744 1.00 84.00 83 GLY A CA 1
ATOM 654 C C . GLY A 1 83 ? -3.942 -1.589 14.935 1.00 84.00 83 GLY A C 1
ATOM 655 O O . GLY A 1 83 ? -4.008 -2.809 14.815 1.00 84.00 83 GLY A O 1
ATOM 656 N N . TYR A 1 84 ? -4.847 -0.776 14.381 1.00 88.38 84 TYR A N 1
ATOM 657 C CA . TYR A 1 84 ? -5.875 -1.274 13.466 1.00 88.38 84 TYR A CA 1
ATOM 658 C C . TYR A 1 84 ? -5.239 -1.700 12.146 1.00 88.38 84 TYR A C 1
ATOM 660 O O . TYR A 1 84 ? -4.311 -1.057 11.659 1.00 88.38 84 TYR A O 1
ATOM 668 N N . SER A 1 85 ? -5.792 -2.736 11.530 1.00 87.00 85 SER A N 1
ATOM 669 C CA . SER A 1 85 ? -5.416 -3.192 10.194 1.00 87.00 85 SER A CA 1
ATOM 670 C C . SER A 1 85 ? -6.551 -2.950 9.203 1.00 87.00 85 SER A C 1
ATOM 672 O O . SER A 1 85 ? -7.712 -2.789 9.582 1.00 87.00 85 SER A O 1
ATOM 674 N N . TYR A 1 86 ? -6.226 -2.875 7.913 1.00 87.75 86 TYR A N 1
ATOM 675 C CA . TYR A 1 86 ? -7.253 -2.853 6.874 1.00 87.75 86 TYR A CA 1
ATOM 676 C C . TYR A 1 86 ? -7.933 -4.216 6.790 1.00 87.75 86 TYR A C 1
ATOM 678 O O . TYR A 1 86 ? -7.267 -5.246 6.878 1.00 87.75 86 TYR A O 1
ATOM 686 N N . TYR A 1 87 ? -9.250 -4.215 6.594 1.00 85.94 87 TYR A N 1
ATOM 687 C CA . TYR A 1 87 ? -9.936 -5.423 6.169 1.00 85.94 87 TYR A CA 1
ATOM 688 C C . TYR A 1 87 ? -9.575 -5.684 4.706 1.00 85.94 87 TYR A C 1
ATOM 690 O O . TYR A 1 87 ? -9.768 -4.813 3.851 1.00 85.94 87 TYR A O 1
ATOM 698 N N . LEU A 1 88 ? -9.007 -6.859 4.459 1.00 84.00 88 LEU A N 1
ATOM 699 C CA . LEU A 1 88 ? -8.659 -7.322 3.127 1.00 84.00 88 LEU A CA 1
ATOM 700 C C . LEU A 1 88 ? -9.761 -8.257 2.646 1.00 84.00 88 LEU A C 1
ATOM 702 O O . LEU A 1 88 ? -10.156 -9.170 3.371 1.00 84.00 88 LEU A O 1
ATOM 706 N N . ASP A 1 89 ? -10.258 -8.002 1.443 1.00 81.00 89 ASP A N 1
ATOM 707 C CA . ASP A 1 89 ? -11.178 -8.913 0.775 1.00 81.00 89 ASP A CA 1
ATOM 708 C C . ASP A 1 89 ? -10.474 -10.245 0.481 1.00 81.00 89 ASP A C 1
ATOM 710 O O . ASP A 1 89 ? -9.352 -10.256 -0.024 1.00 81.00 89 ASP A O 1
ATOM 714 N N . GLU A 1 90 ? -11.126 -11.371 0.767 1.00 79.00 90 GLU A N 1
ATOM 715 C CA . GLU A 1 90 ? -10.534 -12.705 0.582 1.00 79.00 90 GLU A CA 1
ATOM 716 C C . GLU A 1 90 ? -10.314 -13.041 -0.899 1.00 79.00 90 GLU A C 1
ATOM 718 O O . GLU A 1 90 ? -9.410 -13.801 -1.239 1.00 79.00 90 GLU A O 1
ATOM 723 N N . THR A 1 91 ? -11.123 -12.454 -1.784 1.00 77.62 91 THR A N 1
ATOM 724 C CA . THR A 1 91 ? -11.100 -12.758 -3.221 1.00 77.62 91 THR A CA 1
ATOM 725 C C . THR A 1 91 ? -9.964 -12.031 -3.934 1.00 77.62 91 THR A C 1
ATOM 727 O O . THR A 1 91 ? -9.289 -12.610 -4.783 1.00 77.62 91 THR A O 1
ATOM 730 N N . HIS A 1 92 ? -9.742 -10.764 -3.586 1.00 71.56 92 HIS A N 1
ATOM 731 C CA . HIS A 1 92 ? -8.804 -9.896 -4.301 1.00 71.56 92 HIS A CA 1
ATOM 732 C C . HIS A 1 92 ? -7.602 -9.455 -3.461 1.00 71.56 92 HIS A C 1
ATOM 734 O O . HIS A 1 92 ? -6.719 -8.776 -3.977 1.00 71.56 92 HIS A O 1
ATOM 740 N N . ASN A 1 93 ? -7.560 -9.809 -2.172 1.00 76.38 93 ASN A N 1
ATOM 741 C CA . ASN A 1 93 ? -6.545 -9.354 -1.219 1.00 76.38 93 ASN A CA 1
ATOM 742 C C . ASN A 1 93 ? -6.383 -7.817 -1.201 1.00 76.38 93 ASN A C 1
ATOM 744 O O . ASN A 1 93 ? -5.290 -7.272 -1.037 1.00 76.38 93 ASN A O 1
ATOM 748 N N . ALA A 1 94 ? -7.500 -7.123 -1.402 1.00 81.94 94 ALA A N 1
ATOM 749 C CA . ALA A 1 94 ? -7.582 -5.689 -1.625 1.00 81.94 94 ALA A CA 1
ATOM 750 C C . ALA A 1 94 ? -8.239 -4.990 -0.430 1.00 81.94 94 ALA A C 1
ATOM 752 O O . ALA A 1 94 ? -9.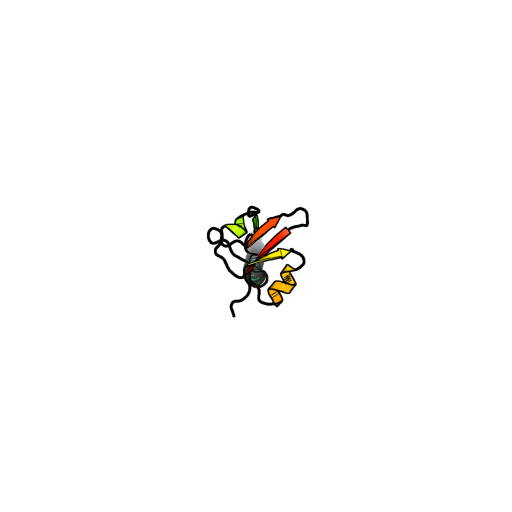068 -5.575 0.271 1.00 81.94 94 ALA A O 1
ATOM 753 N N . LYS A 1 95 ? -7.901 -3.720 -0.196 1.00 85.56 95 LYS A N 1
ATOM 754 C CA . LYS A 1 95 ? -8.510 -2.915 0.870 1.00 85.56 95 LYS A CA 1
ATOM 755 C C . LYS A 1 95 ? -9.944 -2.574 0.494 1.00 85.56 95 LYS A C 1
ATOM 757 O O . LYS A 1 95 ? -10.176 -1.894 -0.505 1.00 85.56 95 LYS A O 1
ATOM 762 N N . CYS A 1 96 ? -10.893 -2.962 1.338 1.00 87.12 96 CYS A N 1
ATOM 763 C CA . CYS A 1 96 ? -12.288 -2.580 1.152 1.00 87.12 96 CYS A CA 1
ATOM 764 C C . CYS A 1 96 ? -12.493 -1.102 1.512 1.00 87.12 96 CYS A C 1
ATOM 766 O O . CYS A 1 96 ? -12.233 -0.684 2.649 1.00 87.12 96 CYS A O 1
ATOM 768 N N . TYR A 1 97 ? -13.018 -0.322 0.571 1.00 90.44 97 TYR A N 1
ATOM 769 C CA . TYR A 1 97 ? -13.471 1.042 0.821 1.00 90.44 97 TYR A CA 1
ATOM 770 C C . TYR A 1 97 ? -14.871 1.270 0.258 1.00 90.44 97 TYR A C 1
ATOM 772 O O . TYR A 1 97 ? -15.297 0.612 -0.682 1.00 90.44 97 TYR A O 1
ATOM 780 N N . ARG A 1 98 ? -15.591 2.225 0.835 1.00 88.81 98 ARG A N 1
ATOM 781 C CA . ARG A 1 98 ? -16.880 2.699 0.334 1.00 88.81 98 ARG A CA 1
ATOM 782 C C . ARG A 1 98 ? -16.849 4.210 0.175 1.00 88.81 98 ARG A C 1
ATOM 784 O O . ARG A 1 98 ? -16.162 4.903 0.930 1.00 88.81 98 ARG A O 1
ATOM 791 N N . GLU A 1 99 ? -17.606 4.724 -0.780 1.00 89.19 99 GLU A N 1
ATOM 792 C CA . GLU A 1 99 ? -17.818 6.161 -0.943 1.00 89.19 99 GLU A CA 1
ATOM 793 C C . GLU A 1 99 ? -19.154 6.558 -0.324 1.00 89.19 99 GLU A C 1
ATOM 795 O O . GLU A 1 99 ? -20.191 6.007 -0.675 1.00 89.19 99 GLU A O 1
ATOM 800 N N . GLU A 1 100 ? -19.133 7.503 0.615 1.00 84.88 100 GLU A N 1
ATOM 801 C CA . GLU A 1 100 ? -20.335 8.156 1.136 1.00 84.88 100 GLU A CA 1
ATOM 802 C C . GLU A 1 100 ? -20.382 9.615 0.672 1.00 84.88 100 GLU A C 1
ATOM 804 O O . GLU A 1 100 ? -19.361 10.202 0.311 1.00 84.88 100 GLU A O 1
ATOM 809 N N . ASN A 1 101 ? -21.5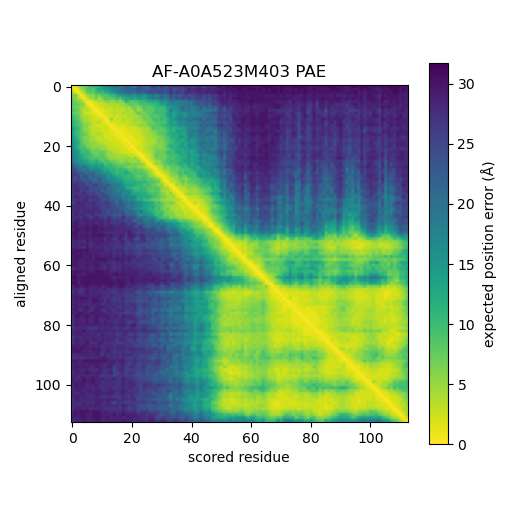53 10.251 0.785 1.00 81.31 101 ASN A N 1
ATOM 810 C CA . ASN A 1 101 ? -21.721 11.691 0.530 1.00 81.31 101 ASN A CA 1
ATOM 811 C C . ASN A 1 101 ? -20.754 12.567 1.355 1.00 81.31 101 ASN A C 1
ATOM 813 O O . ASN A 1 101 ? -20.454 13.695 0.974 1.00 81.31 101 ASN A O 1
ATOM 817 N N . THR A 1 102 ? -20.264 12.056 2.489 1.00 80.31 102 THR A N 1
ATOM 818 C CA . THR A 1 102 ? -19.293 12.719 3.374 1.00 80.31 102 THR A CA 1
ATOM 819 C C . THR A 1 102 ? -17.829 12.399 3.050 1.00 80.31 102 THR A C 1
ATOM 821 O O . THR A 1 102 ? -16.936 12.942 3.698 1.00 80.31 102 THR A O 1
ATOM 824 N N . GLY A 1 103 ? -17.566 11.514 2.084 1.00 83.69 103 GLY A N 1
ATOM 825 C CA . GLY A 1 103 ? -16.231 11.111 1.644 1.00 83.69 103 GLY A CA 1
ATOM 826 C C . GLY A 1 103 ? -15.966 9.605 1.736 1.00 83.69 103 GLY A C 1
ATOM 827 O O . GLY A 1 103 ? -16.821 8.808 2.118 1.00 83.69 103 GLY A O 1
ATOM 828 N N . THR A 1 104 ? -14.743 9.213 1.378 1.00 87.75 104 THR A N 1
ATOM 829 C CA . THR A 1 104 ? -14.294 7.814 1.365 1.00 87.75 104 THR A CA 1
ATOM 830 C C . THR A 1 104 ? -14.097 7.262 2.780 1.00 87.75 104 THR A C 1
ATOM 832 O O . THR A 1 104 ? -13.432 7.882 3.620 1.00 87.75 104 THR A O 1
ATOM 835 N N . GLN A 1 105 ? -14.607 6.058 3.030 1.00 89.88 105 GLN A N 1
ATOM 836 C CA . GLN A 1 105 ? -14.418 5.308 4.270 1.00 89.88 105 GLN A CA 1
ATOM 837 C C . GLN A 1 105 ? -13.782 3.950 3.977 1.00 89.88 105 GLN A C 1
ATOM 839 O O . GLN A 1 105 ? -14.168 3.272 3.034 1.00 89.88 105 GLN A O 1
ATOM 844 N N . TYR A 1 106 ? -12.833 3.538 4.811 1.00 89.00 106 TYR A N 1
ATOM 845 C CA . TYR A 1 106 ? -12.152 2.250 4.715 1.00 89.00 106 TYR A CA 1
ATOM 846 C C . TYR A 1 106 ? -12.657 1.311 5.801 1.00 89.00 106 TYR A C 1
ATOM 848 O O . TYR A 1 106 ? -12.887 1.739 6.935 1.00 89.00 106 TYR A O 1
ATOM 856 N N . LEU A 1 107 ? -12.797 0.028 5.482 1.00 89.50 107 LEU A N 1
ATOM 857 C CA . LEU A 1 107 ? -13.128 -0.976 6.483 1.00 89.50 107 LEU A CA 1
ATOM 858 C C . LEU A 1 107 ? -11.850 -1.369 7.230 1.00 89.50 107 LEU A C 1
ATOM 860 O O . LEU A 1 107 ? -10.886 -1.836 6.623 1.00 89.50 107 LEU A O 1
ATOM 864 N N . MET A 1 108 ? -11.823 -1.157 8.544 1.00 89.56 108 MET A N 1
ATOM 865 C CA . MET A 1 108 ? -10.675 -1.496 9.389 1.00 89.56 108 MET A CA 1
ATOM 866 C C . MET A 1 108 ? -11.069 -2.488 10.481 1.00 89.56 108 MET A C 1
ATOM 868 O O . MET A 1 108 ? -12.187 -2.446 10.998 1.00 89.56 108 MET A O 1
ATOM 872 N N . VAL A 1 109 ? -10.134 -3.360 10.847 1.00 89.31 109 VAL A N 1
ATOM 873 C CA . VAL A 1 109 ? -10.261 -4.369 11.901 1.00 89.31 109 VAL A CA 1
ATOM 874 C C . VAL A 1 109 ? -9.441 -3.924 13.106 1.00 89.31 109 VAL A C 1
ATOM 876 O O . VAL A 1 109 ? -8.298 -3.482 12.970 1.00 89.31 109 VAL A O 1
ATOM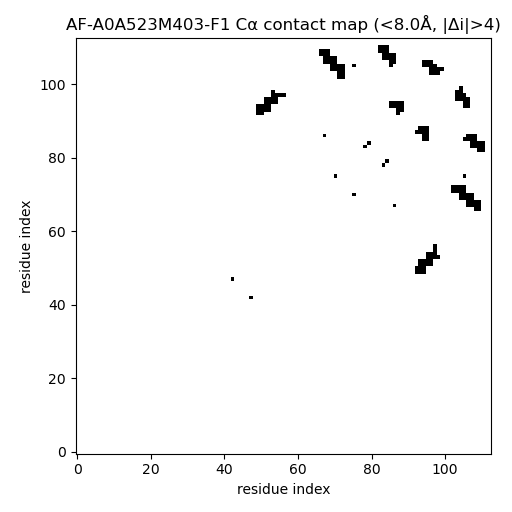 879 N N . LYS A 1 110 ? -10.037 -4.004 14.295 1.00 84.19 110 LYS A N 1
ATOM 880 C CA . LYS A 1 110 ? -9.357 -3.715 15.558 1.00 84.19 110 LY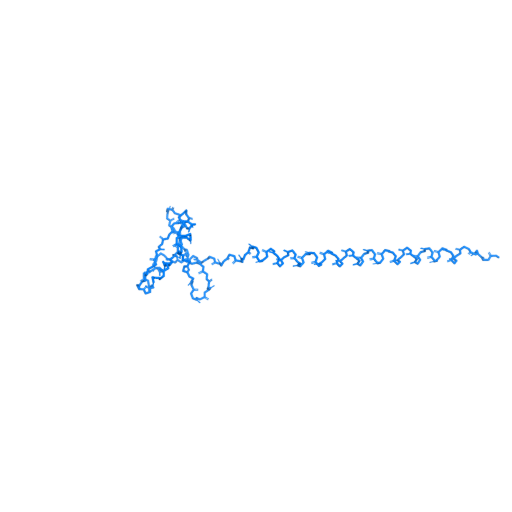S A CA 1
ATOM 881 C C . LYS A 1 110 ? -8.380 -4.853 15.893 1.00 84.19 110 LYS A C 1
ATOM 883 O O . LYS A 1 110 ? -8.718 -6.013 15.653 1.00 84.19 110 LYS A O 1
ATOM 888 N N . PRO A 1 111 ? -7.188 -4.562 16.444 1.00 79.38 111 PRO A N 1
ATOM 889 C CA . PRO A 1 111 ? -6.282 -5.617 16.877 1.00 79.38 111 PRO A CA 1
ATOM 890 C C . PRO A 1 111 ? -6.968 -6.454 17.961 1.00 79.38 111 PRO A C 1
ATOM 892 O O . PRO A 1 111 ? -7.494 -5.904 18.935 1.00 79.38 111 PRO A O 1
ATOM 895 N N . GLY A 1 112 ? -6.990 -7.775 17.765 1.00 73.00 112 GLY A N 1
ATOM 896 C CA . GLY A 1 112 ? -7.483 -8.716 18.768 1.00 73.00 112 GLY A CA 1
ATOM 897 C C . GLY A 1 112 ? -6.709 -8.543 20.076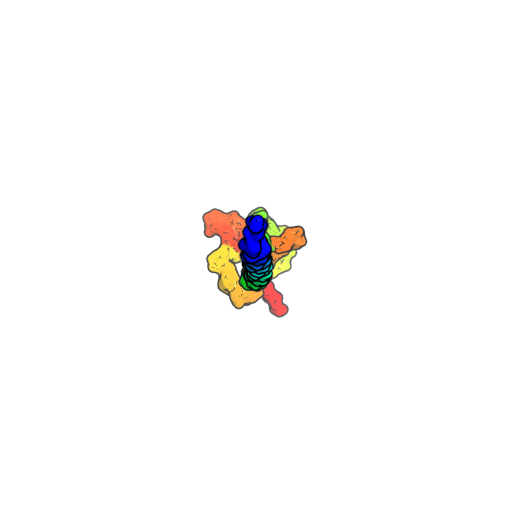 1.00 73.00 112 GLY A C 1
ATOM 898 O O . GLY A 1 112 ? -5.496 -8.339 20.048 1.00 73.00 112 GLY A O 1
ATOM 899 N N . LYS A 1 113 ? -7.429 -8.551 21.201 1.00 52.09 113 LYS A N 1
ATOM 900 C CA . LYS A 1 113 ? -6.827 -8.553 22.541 1.00 52.09 113 LYS A CA 1
ATOM 901 C C . LYS A 1 113 ? -6.110 -9.863 22.834 1.00 52.09 113 LYS A C 1
ATOM 903 O O . LYS A 1 113 ? -6.637 -10.913 22.408 1.00 52.09 113 LYS A O 1
#

Secondary structure (DSSP, 8-state):
---THHHHHHHHHHHHHHHHHHHHHHHHHHHHHHHHHHHHHHHHHSPPPPPEEE--TTTTTSSPSSSEEEEETTTHHHHHHTT-EEPBPTTT--EEEEEETTEEEEEEEPPP-

Foldseek 3Di:
DPDPCVVVVVVVVVVVVVCVVVVVVVVVVVVVVVVVVVVVVVCVVCPPQFAEDEDDPCPVVPDPDAQKDWAAPVCVVVQVVQVKDFDADPVRRHWYWYADPVGITTIIHHDDD